Protein AF-0000000085229240 (afdb_homodimer)

Organism: Amphiprion ocellaris (NCBI:txid80972)

Secondary structure (DSSP, 8-state):
-------TT--EEEEEEEETT--HHHHHHHHHTTS-EEEEEEES-TTS---BSEEEEEEEESSTHHHHHHHTTTT-EETTEE-EEEEEPBP-/-------TT--EEEEEEEETT--HHHHHHHHHTTS-EEEEEEES-TTS---BSEEEEEEEESSTHHHHHHHTTTT-EETTEE-EEEEEPBP-

Sequence (184 aa):
MCTMSGIPGTAVVQVTNLSSAVSSEQMRTLFGFLGDIEELRLYPPDNAPLSFSSKVCYIKYREPSSVGVAQHLTNTVFIDRALIVVPCAEDDMCTMSGIPGTAVVQVTNLSSAVSSEQMRTLFGFLGDIEELRLYPPDNAPLSFSSKVCYIKYREPSSVGVAQHLTNTVFIDRALIVVPCAEDD

InterPro domains:
  IPR000504 RNA recognition motif domain [PF00076] (15-78)
  IPR012677 Nucleotide-binding alpha-beta plait domain superfamily [G3DSA:3.30.70.330] (10-86)
  IPR035979 RNA-binding domain superfamily [SSF54928] (10-88)

Solvent-accessible surface area (backbone atoms only — not comparable to full-atom values): 10118 Å² total; per-residue (Å²): 122,93,63,75,80,65,52,85,84,30,30,24,33,38,36,35,54,32,32,61,82,62,42,64,66,58,49,48,56,65,55,42,73,62,37,60,68,70,44,77,50,53,37,73,45,79,91,44,85,68,64,41,40,56,25,38,33,40,40,30,35,73,49,41,74,32,40,67,61,50,36,67,44,39,66,38,74,50,83,90,22,52,29,40,40,41,68,31,49,63,44,128,123,92,62,76,80,67,52,84,83,30,32,24,34,38,37,36,55,32,35,60,82,63,41,63,67,59,50,47,55,66,55,42,73,61,38,61,68,70,44,76,47,52,37,73,45,80,89,46,86,66,64,42,40,58,24,39,33,40,39,31,35,73,47,42,74,32,40,65,61,50,36,67,44,39,64,39,74,51,84,90,22,52,29,40,40,42,68,31,51,62,43,128

Foldseek 3Di:
DVPQPAPPPFQKKKKKFAFPPDAPVNVCVVLVVLAAWPDKDKPPHPPDDDPDGMIMMMTGGPGSVSLVVVQVQAQPADPRTGMHMGHDHDDD/DVPQPAPPPFQKKKKWFAFPPDAPVNVCVVLVVLAAWPDKDKPPHPPDDDPDGMIMMMTGGPGSVSLVVVQVQAQPADPRTGMHMGHDHDDD

pLDDT: mean 90.89, std 14.71, range [25.61, 98.81]

Structure (mmCIF, N/CA/C/O backbone):
data_AF-0000000085229240-model_v1
#
loop_
_entity.id
_entity.type
_entity.pdbx_description
1 polymer 'RRM domain-containing protein'
#
loop_
_atom_site.group_PDB
_atom_site.id
_atom_site.type_symbol
_atom_site.label_atom_id
_atom_site.label_alt_id
_atom_site.label_comp_id
_atom_site.label_asym_id
_atom_site.label_entity_id
_atom_site.label_seq_id
_atom_site.pdbx_PDB_ins_code
_atom_site.Cartn_x
_atom_site.Cartn_y
_atom_site.Cartn_z
_atom_site.occupancy
_atom_site.B_iso_or_equiv
_atom_site.auth_seq_id
_atom_site.auth_comp_id
_atom_site.auth_asym_id
_atom_site.auth_atom_id
_atom_site.pdbx_PDB_model_num
ATOM 1 N N . MET A 1 1 ? -3.352 18.922 -16.578 1 25.61 1 MET A N 1
ATOM 2 C CA . MET A 1 1 ? -2.488 18.156 -15.688 1 25.61 1 MET A CA 1
ATOM 3 C C . MET A 1 1 ? -3.311 17.203 -14.828 1 25.61 1 MET A C 1
ATOM 5 O O . MET A 1 1 ? -4.328 17.594 -14.258 1 25.61 1 MET A O 1
ATOM 9 N N . CYS A 1 2 ? -3.598 15.969 -15.25 1 32.31 2 CYS A N 1
ATOM 10 C CA . CYS A 1 2 ? -4.395 14.984 -14.523 1 32.31 2 CYS A CA 1
ATOM 11 C C . CYS A 1 2 ? -4.215 15.148 -13.016 1 32.31 2 CYS A C 1
ATOM 13 O O . CYS A 1 2 ? -3.215 14.703 -12.453 1 32.31 2 CYS A O 1
ATOM 15 N N . THR A 1 3 ? -4.281 16.25 -12.414 1 34.59 3 THR A N 1
ATOM 16 C CA . THR A 1 3 ? -3.979 16.688 -11.055 1 34.59 3 THR A CA 1
ATOM 17 C C . THR A 1 3 ? -4.598 15.727 -10.031 1 34.59 3 THR A C 1
ATOM 19 O O . THR A 1 3 ? -5.789 15.414 -10.109 1 34.59 3 THR A O 1
ATOM 22 N N . MET A 1 4 ? -3.975 14.695 -9.758 1 45.06 4 MET A N 1
ATOM 23 C CA . MET A 1 4 ? -4.391 13.789 -8.695 1 45.06 4 MET A CA 1
ATOM 24 C C . MET A 1 4 ? -5.109 14.539 -7.582 1 45.06 4 MET A C 1
ATOM 26 O O . MET A 1 4 ? -4.555 15.477 -7.004 1 45.06 4 MET A O 1
ATOM 30 N N . SER A 1 5 ? -6.328 14.828 -7.758 1 51.66 5 SER A N 1
ATOM 31 C CA . SER A 1 5 ? -7.23 15.523 -6.852 1 51.66 5 SER A CA 1
ATOM 32 C C . SER A 1 5 ? -6.906 15.211 -5.395 1 51.66 5 SER A C 1
ATOM 34 O O . SER A 1 5 ? -6.746 14.047 -5.027 1 51.66 5 SER A O 1
ATOM 36 N N . GLY A 1 6 ? -6.09 16.062 -4.727 1 61.19 6 GLY A N 1
ATOM 37 C CA . GLY A 1 6 ? -5.625 16.203 -3.357 1 61.19 6 GLY A CA 1
ATOM 38 C C . GLY A 1 6 ? -6.734 16.078 -2.332 1 61.19 6 GLY A C 1
ATOM 39 O O . GLY A 1 6 ? -7.918 16.047 -2.689 1 61.19 6 GLY A O 1
ATOM 40 N N . ILE A 1 7 ? -6.652 15.398 -1.365 1 78.56 7 ILE A N 1
ATOM 41 C CA . ILE A 1 7 ? -7.426 15.438 -0.128 1 78.56 7 ILE A CA 1
ATOM 42 C C . ILE A 1 7 ? -7.117 16.719 0.635 1 78.56 7 ILE A C 1
ATOM 44 O O . ILE A 1 7 ? -6.105 16.812 1.335 1 78.56 7 ILE A O 1
ATOM 48 N N . PRO A 1 8 ? -7.996 17.703 0.323 1 81.81 8 PRO A N 1
ATOM 49 C CA . PRO A 1 8 ? -7.637 19 0.904 1 81.81 8 PRO A CA 1
ATOM 50 C C . PRO A 1 8 ? -7.395 18.922 2.41 1 81.81 8 PRO A C 1
ATOM 52 O O . PRO A 1 8 ? -8.18 18.297 3.133 1 81.81 8 PRO A O 1
ATOM 55 N N . GLY A 1 9 ? -6.324 19.516 2.814 1 91.12 9 GLY A N 1
ATOM 56 C CA . GLY A 1 9 ? -6.066 19.75 4.227 1 91.12 9 GLY A CA 1
ATOM 57 C C . GLY A 1 9 ? -5.41 18.562 4.914 1 91.12 9 GLY A C 1
ATOM 58 O O . GLY A 1 9 ? -5.113 18.625 6.109 1 91.12 9 GLY A O 1
ATOM 59 N N . THR A 1 10 ? -5.227 17.469 4.27 1 95.5 10 THR A N 1
ATOM 60 C CA . THR A 1 10 ? -4.617 16.328 4.934 1 95.5 10 THR A CA 1
ATOM 61 C C . THR A 1 10 ? -3.139 16.578 5.215 1 95.5 10 THR A C 1
ATOM 63 O O . THR A 1 10 ? -2.479 17.297 4.465 1 95.5 10 THR A O 1
ATOM 66 N N . ALA A 1 11 ? -2.59 15.938 6.273 1 96.44 11 ALA A N 1
ATOM 67 C CA . ALA A 1 11 ? -1.162 15.992 6.582 1 96.44 11 ALA A CA 1
ATOM 68 C C . ALA A 1 11 ? -0.488 14.656 6.258 1 96.44 11 ALA A C 1
ATOM 70 O O . ALA A 1 11 ? 0.668 14.438 6.629 1 96.44 11 ALA A O 1
ATOM 71 N N . VAL A 1 12 ? -1.198 13.75 5.535 1 96.31 12 VAL A N 1
ATOM 72 C CA . VAL A 1 12 ? -0.72 12.383 5.359 1 96.31 12 VAL A CA 1
ATOM 73 C C . VAL A 1 12 ? -0.45 12.117 3.879 1 96.31 12 VAL A C 1
ATOM 75 O O . VAL A 1 12 ? -1.217 12.547 3.016 1 96.31 12 VAL A O 1
ATOM 78 N N . VAL A 1 13 ? 0.666 11.406 3.637 1 97.25 13 VAL A N 1
ATOM 79 C CA . VAL A 1 13 ? 0.879 10.844 2.307 1 97.25 13 VAL A CA 1
ATOM 80 C C . VAL A 1 13 ? 1.008 9.32 2.402 1 97.25 13 VAL A C 1
ATOM 82 O O . VAL A 1 13 ? 1.475 8.797 3.416 1 97.25 13 VAL A O 1
ATOM 85 N N . GLN A 1 14 ? 0.492 8.688 1.414 1 96.56 14 GLN A N 1
ATOM 86 C CA . GLN A 1 14 ? 0.802 7.293 1.136 1 96.56 14 GLN A CA 1
ATOM 87 C C . GLN A 1 14 ? 1.906 7.172 0.089 1 96.56 14 GLN A C 1
ATOM 89 O O . GLN A 1 14 ? 1.837 7.801 -0.968 1 96.56 14 GLN A O 1
ATOM 94 N N . VAL A 1 15 ? 2.93 6.383 0.37 1 97.88 15 VAL A N 1
ATOM 95 C CA . VAL A 1 15 ? 4.031 6.121 -0.549 1 97.88 15 VAL A CA 1
ATOM 96 C C . VAL A 1 15 ? 4.023 4.648 -0.96 1 97.88 15 VAL A C 1
ATOM 98 O O . VAL A 1 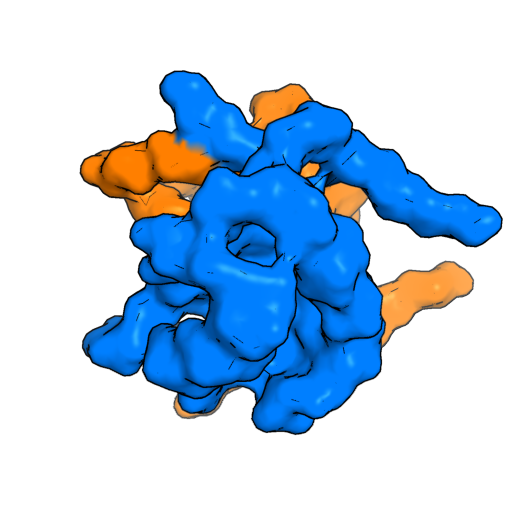15 ? 4.078 3.76 -0.108 1 97.88 15 VAL A O 1
ATOM 101 N N . THR A 1 16 ? 3.869 4.398 -2.25 1 96 16 THR A N 1
ATOM 102 C CA . THR A 1 16 ? 3.844 3.029 -2.756 1 96 16 THR A CA 1
ATOM 103 C C . THR A 1 16 ? 4.977 2.799 -3.752 1 96 16 THR A C 1
ATOM 105 O O . THR A 1 16 ? 5.754 3.711 -4.035 1 96 16 THR A O 1
ATOM 108 N N . ASN A 1 17 ? 5.117 1.5 -4.16 1 95.44 17 ASN A N 1
ATOM 109 C CA . ASN A 1 17 ? 6.184 1.07 -5.059 1 95.44 17 ASN A CA 1
ATOM 110 C C . ASN A 1 17 ? 7.555 1.203 -4.406 1 95.44 17 ASN A C 1
ATOM 112 O O . ASN A 1 17 ? 8.516 1.623 -5.051 1 95.44 17 ASN A O 1
ATOM 116 N N . LEU A 1 18 ? 7.504 0.956 -3.166 1 96.56 18 LEU A N 1
ATOM 117 C CA . LEU A 1 18 ? 8.766 0.87 -2.443 1 96.56 18 LEU A CA 1
ATOM 118 C C . LEU A 1 18 ? 9.406 -0.504 -2.625 1 96.56 18 LEU A C 1
ATOM 120 O O . LEU A 1 18 ? 8.711 -1.523 -2.582 1 96.56 18 LEU A O 1
ATOM 124 N N . SER A 1 19 ? 10.703 -0.461 -2.768 1 94.44 19 SER A N 1
ATOM 125 C CA . SER A 1 19 ? 11.445 -1.719 -2.793 1 94.44 19 SER A CA 1
ATOM 126 C C . SER A 1 19 ? 11.328 -2.459 -1.465 1 94.44 19 SER A C 1
ATOM 128 O O . SER A 1 19 ? 11.227 -1.833 -0.407 1 94.44 19 SER A O 1
ATOM 130 N N . SER A 1 20 ? 11.43 -3.773 -1.559 1 93.25 20 SER A N 1
ATOM 131 C CA . SER A 1 20 ? 11.445 -4.598 -0.354 1 93.25 20 SER A CA 1
ATOM 132 C C . SER A 1 20 ? 12.664 -4.281 0.509 1 93.25 20 SER A C 1
ATOM 134 O O . SER A 1 20 ? 12.68 -4.586 1.703 1 93.25 20 SER A O 1
ATOM 136 N N . ALA A 1 21 ? 13.617 -3.648 -0.038 1 93 21 ALA A N 1
ATOM 137 C CA . ALA A 1 21 ? 14.875 -3.377 0.657 1 93 21 ALA A CA 1
ATOM 138 C C . ALA A 1 21 ? 14.781 -2.092 1.474 1 93 21 ALA A C 1
ATOM 140 O O . ALA A 1 21 ? 15.648 -1.818 2.312 1 93 21 ALA A O 1
ATOM 141 N N . VAL A 1 22 ? 13.773 -1.296 1.281 1 96.31 22 VAL A N 1
ATOM 142 C CA . VAL A 1 22 ? 13.688 0.014 1.918 1 96.31 22 VAL A CA 1
ATOM 143 C C . VAL A 1 22 ? 13.414 -0.153 3.41 1 96.31 22 VAL A C 1
ATOM 145 O O . VAL A 1 22 ? 12.602 -0.995 3.807 1 96.31 22 VAL A O 1
ATOM 148 N N . SER A 1 23 ? 14.047 0.626 4.242 1 97.12 23 SER A N 1
ATOM 149 C CA . SER A 1 23 ? 13.82 0.611 5.684 1 97.12 23 SER A CA 1
ATOM 150 C C . SER A 1 23 ? 13.07 1.857 6.137 1 97.12 23 SER A C 1
ATOM 152 O O . SER A 1 23 ? 13.062 2.871 5.438 1 97.12 23 SER A O 1
ATOM 154 N N . SER A 1 24 ? 12.578 1.789 7.41 1 98 24 SER A N 1
ATOM 155 C CA . SER A 1 24 ? 11.938 2.943 8.023 1 98 24 SER A CA 1
ATOM 156 C C . SER A 1 24 ? 12.914 4.102 8.188 1 98 24 SER A C 1
ATOM 158 O O . SER A 1 24 ? 12.539 5.266 8.016 1 98 24 SER A O 1
ATOM 160 N N . GLU A 1 25 ? 14.125 3.736 8.492 1 98.19 25 GLU A N 1
ATOM 161 C CA . GLU A 1 25 ? 15.141 4.766 8.672 1 98.19 25 GLU A CA 1
ATOM 162 C C . GLU A 1 25 ? 15.406 5.508 7.363 1 98.19 25 GLU A C 1
ATOM 164 O O . GLU A 1 25 ? 15.531 6.734 7.352 1 98.19 25 GLU A O 1
ATOM 169 N N . GLN A 1 26 ? 15.508 4.797 6.27 1 98.19 26 GLN A N 1
ATOM 170 C CA . GLN A 1 26 ? 15.703 5.406 4.961 1 98.19 26 GLN A CA 1
ATOM 171 C C . GLN A 1 26 ? 14.523 6.297 4.586 1 98.19 26 GLN A C 1
ATOM 173 O O . GLN A 1 26 ? 14.703 7.398 4.059 1 98.19 26 GLN A O 1
ATOM 178 N N . MET A 1 27 ? 13.305 5.883 4.91 1 98.62 27 MET A N 1
ATOM 179 C CA . MET A 1 27 ? 12.109 6.672 4.656 1 98.62 27 MET A CA 1
ATOM 180 C C . MET A 1 27 ? 12.117 7.957 5.477 1 98.62 27 MET A C 1
ATOM 182 O O . MET A 1 27 ? 11.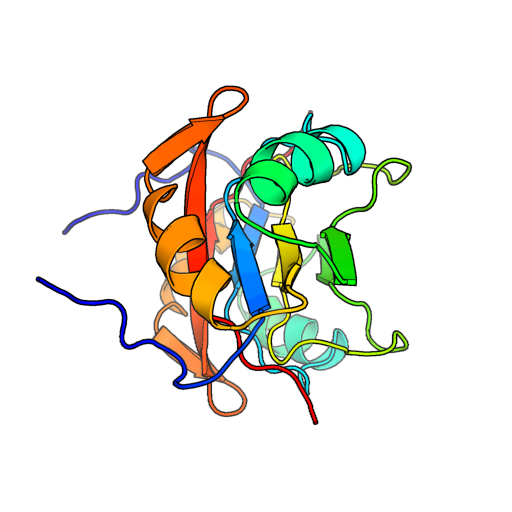828 9.039 4.957 1 98.62 27 MET A O 1
ATOM 186 N N . ARG A 1 28 ? 12.5 7.836 6.742 1 98.62 28 ARG A N 1
ATOM 187 C CA . ARG A 1 28 ? 12.555 9.008 7.613 1 98.62 28 ARG A CA 1
ATOM 188 C C . ARG A 1 28 ? 13.578 10.016 7.105 1 98.62 28 ARG A C 1
ATOM 190 O O . ARG A 1 28 ? 13.328 11.227 7.137 1 98.62 28 ARG A O 1
ATOM 197 N N . THR A 1 29 ? 14.648 9.461 6.703 1 98.44 29 THR A N 1
ATOM 198 C CA . THR A 1 29 ? 15.695 10.344 6.195 1 98.44 29 THR A CA 1
ATOM 199 C C . THR A 1 29 ? 15.219 11.07 4.938 1 98.44 29 THR A C 1
ATOM 201 O O . THR A 1 29 ? 15.281 12.297 4.867 1 98.44 29 THR A O 1
ATOM 204 N N . LEU A 1 30 ? 14.758 10.43 3.924 1 98.5 30 LEU A N 1
ATOM 205 C CA . LEU A 1 30 ? 14.359 11.008 2.646 1 98.5 30 LEU A CA 1
ATOM 206 C C . LEU A 1 30 ? 13.188 11.969 2.824 1 98.5 30 LEU A C 1
ATOM 208 O O . LEU A 1 30 ? 13.242 13.109 2.365 1 98.5 30 LEU A O 1
ATOM 212 N N . PHE A 1 31 ? 12.172 11.562 3.537 1 98.81 31 PHE A N 1
ATOM 213 C CA . PHE A 1 31 ? 10.953 12.352 3.623 1 98.81 31 PHE A CA 1
ATOM 214 C C . PHE A 1 31 ? 11.039 13.367 4.758 1 98.81 31 PHE A C 1
ATOM 216 O O . PHE A 1 31 ? 10.266 14.32 4.809 1 98.81 31 PHE A O 1
ATOM 223 N N . GLY A 1 32 ? 11.922 13.117 5.695 1 98.62 32 GLY A N 1
ATOM 2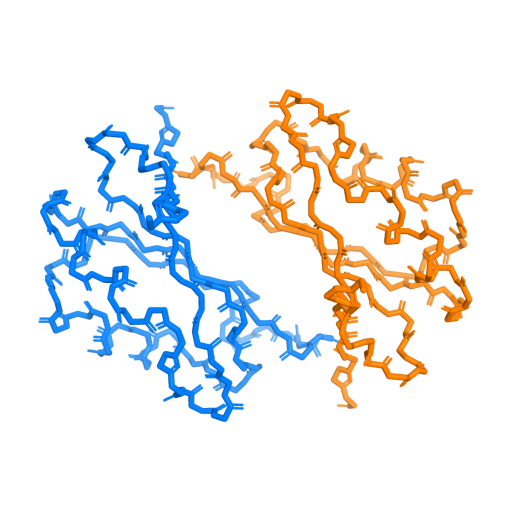24 C CA . GLY A 1 32 ? 12.148 14.07 6.77 1 98.62 32 GLY A CA 1
ATOM 225 C C . GLY A 1 32 ? 12.742 15.383 6.289 1 98.62 32 GLY A C 1
ATOM 226 O O . GLY A 1 32 ? 12.648 16.406 6.973 1 98.62 32 GLY A O 1
ATOM 227 N N . PHE A 1 33 ? 13.336 15.352 5.152 1 97.62 33 PHE A N 1
ATOM 228 C CA . PHE A 1 33 ? 13.906 16.562 4.574 1 97.62 33 PHE A CA 1
ATOM 229 C C . PHE A 1 33 ? 12.812 17.516 4.117 1 97.62 33 PHE A C 1
ATOM 231 O O . PHE A 1 33 ? 13.047 18.719 3.973 1 97.62 33 PHE A O 1
ATOM 238 N N . LEU A 1 34 ? 11.688 17.016 3.938 1 98.19 34 LEU A N 1
ATOM 239 C CA . LEU A 1 34 ? 10.602 17.797 3.342 1 98.19 34 LEU A CA 1
ATOM 240 C C . LEU A 1 34 ? 9.742 18.453 4.422 1 98.19 34 LEU A C 1
ATOM 242 O O . LEU A 1 34 ? 8.93 19.328 4.125 1 98.19 34 LEU A O 1
ATOM 246 N N . GLY A 1 35 ? 9.875 17.969 5.621 1 98.44 35 GLY A N 1
ATOM 247 C CA . GLY A 1 35 ? 9.094 18.453 6.75 1 98.44 35 GLY A CA 1
ATOM 248 C C . GLY A 1 35 ? 9.195 17.562 7.973 1 98.44 35 GLY A C 1
ATOM 249 O O . GLY A 1 35 ? 9.719 16.438 7.895 1 98.44 35 GLY A O 1
ATOM 250 N N . ASP A 1 36 ? 8.711 18.047 9.133 1 98.62 36 ASP A N 1
ATOM 251 C CA . ASP A 1 36 ? 8.695 17.297 10.383 1 98.62 36 ASP A CA 1
ATOM 252 C C . ASP A 1 36 ? 7.688 16.156 10.32 1 98.62 36 ASP A C 1
ATOM 254 O O . ASP A 1 36 ? 6.492 16.375 10.109 1 98.62 36 ASP A O 1
ATOM 258 N N . ILE A 1 37 ? 8.25 14.961 10.578 1 98.69 37 ILE A N 1
ATOM 259 C CA . ILE A 1 37 ? 7.402 13.773 10.531 1 98.69 37 ILE A CA 1
ATOM 260 C C . ILE A 1 37 ? 6.855 13.484 11.93 1 98.69 37 ILE A C 1
ATOM 262 O O . ILE A 1 37 ? 7.621 13.32 12.883 1 98.69 37 ILE A O 1
ATOM 266 N N . GLU A 1 38 ? 5.582 13.445 11.984 1 97.81 38 GLU A N 1
ATOM 267 C CA . GLU A 1 38 ? 4.918 13.094 13.234 1 97.81 38 GLU A CA 1
ATOM 268 C C . GLU A 1 38 ? 4.801 11.578 13.391 1 97.81 38 GLU A C 1
ATOM 270 O O . GLU A 1 38 ? 4.957 11.047 14.492 1 97.81 38 GLU A O 1
ATOM 275 N N . GLU A 1 39 ? 4.457 10.898 12.305 1 96.69 39 GLU A N 1
ATOM 276 C CA . GLU A 1 39 ? 4.266 9.445 12.305 1 96.69 39 GLU A CA 1
ATOM 277 C C . GLU A 1 39 ? 4.695 8.836 10.969 1 96.69 39 GLU A C 1
ATOM 279 O O . GLU A 1 39 ? 4.461 9.422 9.914 1 96.69 39 GLU A O 1
ATOM 284 N N . LEU A 1 40 ? 5.316 7.715 11.039 1 97.44 40 LEU A N 1
ATOM 285 C CA . LEU A 1 40 ? 5.715 6.941 9.867 1 97.44 40 LEU A CA 1
ATOM 286 C C . LEU A 1 40 ? 5.473 5.453 10.094 1 97.44 40 LEU A C 1
ATOM 288 O O . LEU A 1 40 ? 5.945 4.883 11.078 1 97.44 40 LEU A O 1
ATOM 292 N N . ARG A 1 41 ? 4.645 4.863 9.203 1 95.56 41 ARG A N 1
ATOM 293 C CA . ARG A 1 41 ? 4.332 3.439 9.281 1 95.56 41 ARG A CA 1
ATOM 294 C C . ARG A 1 41 ? 4.672 2.729 7.977 1 95.56 41 ARG A C 1
ATOM 296 O O . ARG A 1 41 ? 4.066 3.008 6.938 1 95.56 41 ARG A O 1
ATOM 303 N N . LEU A 1 42 ? 5.629 1.869 8.086 1 96.5 42 LEU A N 1
ATOM 304 C CA . LEU A 1 42 ? 6.086 1.071 6.949 1 96.5 42 LEU A CA 1
ATOM 305 C C . LEU A 1 42 ? 5.492 -0.333 7 1 96.5 42 LEU A C 1
ATOM 307 O O . LEU A 1 42 ? 5.469 -0.964 8.062 1 96.5 42 LEU A O 1
ATOM 311 N N . TYR A 1 43 ? 4.977 -0.747 5.758 1 94.12 43 TYR A N 1
ATOM 312 C CA . TYR A 1 43 ? 4.375 -2.072 5.688 1 94.12 43 TYR A CA 1
ATOM 313 C C . TYR A 1 43 ? 4.934 -2.865 4.512 1 94.12 43 TYR A C 1
ATOM 315 O O . TYR A 1 43 ? 4.973 -2.371 3.383 1 94.12 43 TYR A O 1
ATOM 323 N N . PRO A 1 44 ? 5.273 -4.121 4.68 1 92.69 44 PRO A N 1
ATOM 324 C CA . PRO A 1 44 ? 5.547 -4.719 5.988 1 92.69 44 PRO A CA 1
ATOM 325 C C . PRO A 1 44 ? 6.629 -3.975 6.766 1 92.69 44 PRO A C 1
ATOM 327 O O . PRO A 1 44 ? 7.406 -3.217 6.18 1 92.69 44 PRO A O 1
ATOM 330 N N . PRO A 1 45 ? 6.605 -4.184 8.086 1 92.75 45 PRO A N 1
ATOM 331 C CA . PRO A 1 45 ? 7.637 -3.5 8.875 1 92.75 45 PRO A CA 1
ATOM 332 C C . PRO A 1 45 ? 9.031 -4.086 8.656 1 92.75 45 PRO A C 1
ATOM 334 O O . PRO A 1 45 ? 9.164 -5.168 8.078 1 92.75 45 PRO A O 1
ATOM 337 N N . ASP A 1 46 ? 10.125 -3.393 9.047 1 92.69 46 ASP A N 1
ATOM 338 C CA . ASP A 1 46 ? 11.523 -3.705 8.805 1 92.69 46 ASP A CA 1
ATOM 339 C C . ASP A 1 46 ? 11.852 -5.141 9.219 1 92.69 46 ASP A C 1
ATOM 341 O O . ASP A 1 46 ? 12.594 -5.84 8.523 1 92.69 46 ASP A O 1
ATOM 345 N N . ASN A 1 47 ? 11.383 -5.672 10.203 1 85.25 47 ASN A N 1
ATOM 346 C CA . ASN A 1 47 ? 11.789 -6.977 10.711 1 85.25 47 ASN A CA 1
ATOM 347 C C . ASN A 1 47 ? 10.742 -8.047 10.406 1 85.25 47 ASN A C 1
ATOM 349 O O . ASN A 1 47 ? 10.797 -9.148 10.969 1 85.25 47 ASN A O 1
ATOM 353 N N . ALA A 1 48 ? 9.977 -7.699 9.438 1 85 48 ALA A N 1
ATOM 354 C CA . ALA A 1 48 ? 8.969 -8.695 9.078 1 85 48 ALA A CA 1
ATOM 355 C C . ALA A 1 48 ? 9.352 -9.422 7.793 1 85 48 ALA A C 1
ATOM 357 O O . ALA A 1 48 ? 10.055 -8.867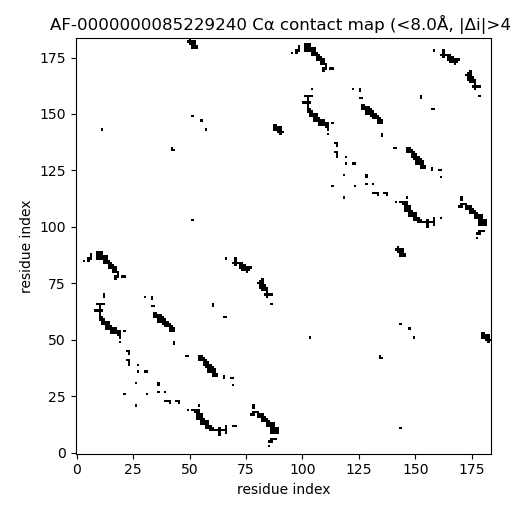 6.941 1 85 48 ALA A O 1
ATOM 358 N N . PRO A 1 49 ? 9.016 -10.703 7.777 1 79.81 49 PRO A N 1
ATOM 359 C CA . PRO A 1 49 ? 9.25 -11.414 6.52 1 79.81 49 PRO A CA 1
ATOM 360 C C . PRO A 1 49 ? 8.539 -10.773 5.332 1 79.81 49 PRO A C 1
ATOM 362 O O . PRO A 1 49 ? 7.418 -10.273 5.48 1 79.81 49 PRO A O 1
ATOM 365 N N . LEU A 1 50 ? 9.359 -10.766 4.234 1 76 50 LEU A N 1
ATOM 366 C CA . LEU A 1 50 ? 8.789 -10.172 3.029 1 76 50 LEU A CA 1
ATOM 367 C C . LEU A 1 50 ? 8.414 -11.258 2.02 1 76 50 LEU A C 1
ATOM 369 O O . LEU A 1 50 ? 9.258 -12.078 1.653 1 76 50 LEU A O 1
ATOM 373 N N . SER A 1 51 ? 7.234 -11.336 1.843 1 78.62 51 SER A N 1
ATOM 374 C CA . SER A 1 51 ? 6.82 -12.281 0.814 1 78.62 51 SER A CA 1
ATOM 375 C C . SER A 1 51 ? 6.617 -11.594 -0.528 1 78.62 51 SER A C 1
ATOM 377 O O . SER A 1 51 ? 6.578 -12.242 -1.572 1 78.62 51 SER A O 1
ATOM 379 N N . PHE A 1 52 ? 6.668 -10.312 -0.442 1 85.81 52 PHE A N 1
ATOM 380 C CA . PHE A 1 52 ? 6.375 -9.555 -1.656 1 85.81 52 PHE A CA 1
ATOM 381 C C . PHE A 1 52 ? 7.465 -8.531 -1.932 1 85.81 52 PHE A C 1
ATOM 383 O O . PHE A 1 52 ? 8.156 -8.086 -1.01 1 85.81 52 PHE A O 1
ATOM 390 N N . SER A 1 53 ? 7.516 -8.109 -3.176 1 86.69 53 SER A N 1
ATOM 391 C CA . SER A 1 53 ? 8.648 -7.297 -3.611 1 86.69 53 SER A CA 1
ATOM 392 C C . SER A 1 53 ? 8.367 -5.812 -3.412 1 86.69 53 SER A C 1
ATOM 394 O O . SER A 1 53 ? 9.234 -4.973 -3.682 1 86.69 53 SER A O 1
ATOM 396 N N . SER A 1 54 ? 7.199 -5.477 -2.867 1 92.5 54 SE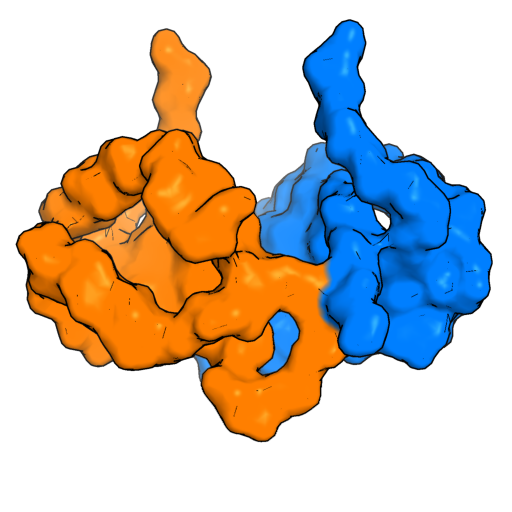R A N 1
ATOM 397 C CA . SER A 1 54 ? 6.848 -4.066 -2.748 1 92.5 54 SER A CA 1
ATOM 398 C C . SER A 1 54 ? 6.32 -3.742 -1.355 1 92.5 54 SER A C 1
ATOM 400 O O . SER A 1 54 ? 5.551 -4.52 -0.781 1 92.5 54 SER A O 1
ATOM 402 N N 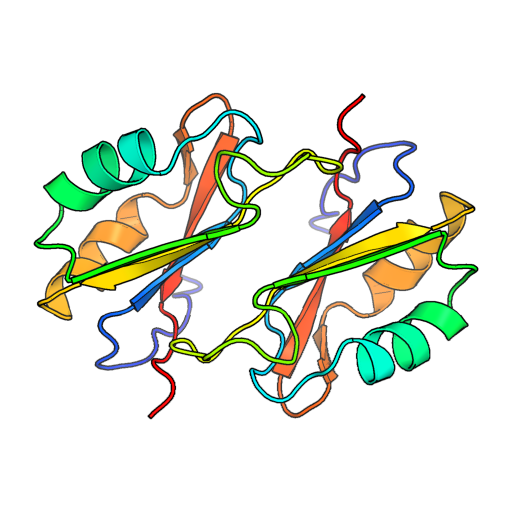. LYS A 1 55 ? 6.793 -2.561 -0.842 1 95.25 55 LYS A N 1
ATOM 403 C CA . LYS A 1 55 ? 6.297 -2.049 0.433 1 95.25 55 LYS A CA 1
ATOM 404 C C . LYS A 1 55 ? 5.43 -0.812 0.229 1 95.25 55 LYS A C 1
ATOM 406 O O . LYS A 1 55 ? 5.363 -0.27 -0.876 1 95.25 55 LYS A O 1
ATOM 411 N N . VAL A 1 56 ? 4.746 -0.453 1.303 1 96 56 VAL A N 1
ATOM 412 C CA . VAL A 1 56 ? 3.969 0.779 1.381 1 96 56 VAL A CA 1
ATOM 413 C C . VAL A 1 56 ? 4.281 1.505 2.688 1 96 56 VAL A C 1
ATOM 415 O O . VAL A 1 56 ? 4.527 0.869 3.715 1 96 56 VAL A O 1
ATOM 418 N N . CYS A 1 57 ? 4.262 2.785 2.619 1 97.62 57 CYS A N 1
ATOM 419 C CA . CYS A 1 57 ? 4.555 3.596 3.797 1 97.62 57 CYS A CA 1
ATOM 420 C C . CYS A 1 57 ? 3.553 4.73 3.943 1 97.62 57 CYS A C 1
ATOM 422 O O . CYS A 1 57 ? 3.201 5.387 2.959 1 97.62 57 CYS A O 1
ATOM 424 N N . TYR A 1 58 ? 3.053 4.93 5.117 1 97.12 58 TYR A N 1
ATOM 425 C CA . TYR A 1 58 ? 2.262 6.105 5.461 1 97.12 58 TYR A CA 1
ATOM 426 C C . TYR A 1 58 ? 3.084 7.094 6.281 1 97.12 58 TYR A C 1
ATOM 428 O O . TYR A 1 58 ? 3.721 6.715 7.266 1 97.12 58 TYR A O 1
ATOM 436 N N . ILE A 1 59 ? 3.029 8.32 5.852 1 97.81 59 ILE A N 1
ATOM 437 C CA . ILE A 1 59 ? 3.777 9.375 6.531 1 97.81 59 ILE A CA 1
ATOM 438 C C . ILE A 1 59 ? 2.834 10.508 6.926 1 97.81 59 ILE A C 1
ATOM 440 O O . ILE A 1 59 ? 2.145 11.078 6.074 1 97.81 59 ILE A O 1
ATOM 444 N N . LYS A 1 60 ? 2.77 10.812 8.172 1 97.06 60 LYS A N 1
ATOM 445 C CA . LYS A 1 60 ? 2.062 11.984 8.688 1 97.06 60 LYS A CA 1
ATOM 446 C C . LYS A 1 60 ? 3.035 13.109 9.031 1 97.06 60 LYS A C 1
ATOM 448 O O . LYS A 1 60 ? 3.9 12.938 9.891 1 97.06 60 LYS A O 1
ATOM 453 N N . TYR A 1 61 ? 2.791 14.18 8.414 1 98.19 61 TYR A N 1
ATOM 454 C CA . TYR A 1 61 ? 3.578 15.367 8.719 1 98.19 61 TYR A CA 1
ATOM 455 C C . TYR A 1 61 ? 2.916 16.188 9.812 1 98.19 61 TYR A C 1
ATOM 457 O O . TYR A 1 61 ? 1.701 16.109 10.016 1 98.19 61 TYR A O 1
ATOM 465 N N . ARG A 1 62 ? 3.82 16.922 10.523 1 98.25 62 ARG A N 1
ATOM 466 C CA . ARG A 1 62 ? 3.301 17.891 11.484 1 98.25 62 ARG A CA 1
ATOM 467 C C . ARG A 1 62 ? 2.518 19 10.773 1 98.25 62 ARG A C 1
ATOM 469 O O . ARG A 1 62 ? 1.483 19.453 11.273 1 98.25 62 ARG A O 1
ATOM 476 N N . GLU A 1 63 ? 2.926 19.391 9.531 1 97.62 63 GLU A N 1
ATOM 477 C CA . GLU A 1 63 ? 2.305 20.453 8.758 1 97.62 63 GLU A CA 1
ATOM 478 C C . GLU A 1 63 ? 1.772 19.938 7.426 1 97.62 63 GLU A C 1
ATOM 480 O O . GLU A 1 63 ? 2.512 19.312 6.656 1 97.62 63 GLU A O 1
ATOM 485 N N . PRO A 1 64 ? 0.495 20.297 7.078 1 96.75 64 PRO A N 1
ATOM 486 C CA . PRO A 1 64 ? -0.095 19.844 5.812 1 96.75 64 PRO A CA 1
ATOM 487 C C . PRO A 1 64 ? 0.652 20.375 4.594 1 96.75 64 PRO A C 1
ATOM 489 O O . PRO A 1 64 ? 0.569 19.797 3.51 1 96.75 64 PRO A O 1
ATOM 492 N N . SER A 1 65 ? 1.364 21.438 4.773 1 96.94 65 SER A N 1
ATOM 493 C CA . SER A 1 65 ? 2.047 22.047 3.639 1 96.94 65 SER A CA 1
ATOM 494 C C . SER A 1 65 ? 3.143 21.141 3.096 1 96.94 65 SER A C 1
ATOM 496 O O . SER A 1 65 ? 3.59 21.312 1.959 1 96.94 65 SER A O 1
ATOM 498 N N . SER A 1 66 ? 3.621 20.156 3.824 1 98.12 66 SER A N 1
ATOM 499 C CA . SER A 1 66 ? 4.672 19.25 3.398 1 98.12 66 SER A CA 1
ATOM 500 C C . SER A 1 66 ? 4.145 18.219 2.396 1 98.12 66 SER A C 1
ATOM 502 O O . SER A 1 66 ? 4.918 17.625 1.64 1 98.12 66 SER A O 1
ATOM 504 N N . VAL A 1 67 ? 2.832 18.031 2.371 1 97.56 67 VAL A N 1
ATOM 505 C CA . VAL A 1 67 ? 2.219 17.016 1.533 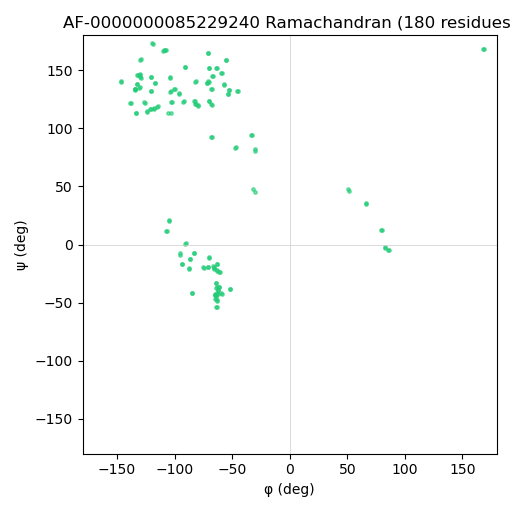1 97.56 67 VAL A CA 1
ATOM 506 C C . VAL A 1 67 ? 2.443 17.344 0.06 1 97.56 67 VAL A C 1
ATOM 508 O O . VAL A 1 67 ? 2.854 16.484 -0.722 1 97.56 67 VAL A O 1
ATOM 511 N N . GLY A 1 68 ? 2.191 18.609 -0.251 1 96.5 68 GLY A N 1
ATOM 512 C CA . GLY A 1 68 ? 2.412 19.016 -1.63 1 96.5 68 GLY A CA 1
ATOM 513 C C . GLY A 1 68 ? 3.844 18.812 -2.09 1 96.5 68 GLY A C 1
ATOM 514 O O . GLY A 1 68 ? 4.082 18.359 -3.211 1 96.5 68 GLY A O 1
ATOM 515 N N . VAL A 1 69 ? 4.809 19.141 -1.26 1 97.31 69 VAL A N 1
ATOM 516 C CA . VAL A 1 69 ? 6.227 19 -1.575 1 97.31 69 VAL A CA 1
ATOM 517 C C . VAL A 1 69 ? 6.559 17.516 -1.747 1 97.31 69 VAL A C 1
ATOM 519 O O . VAL A 1 69 ? 7.25 17.125 -2.695 1 97.31 69 VAL A O 1
ATOM 522 N N . ALA A 1 70 ? 6.035 16.734 -0.884 1 98.38 70 ALA A N 1
ATOM 523 C CA . ALA A 1 70 ? 6.289 15.289 -0.934 1 98.38 70 ALA A CA 1
ATOM 524 C C . ALA A 1 70 ? 5.773 14.688 -2.238 1 98.38 70 ALA A C 1
ATOM 526 O O . ALA A 1 70 ? 6.391 13.781 -2.795 1 98.38 70 ALA A O 1
ATOM 527 N N . GLN A 1 71 ? 4.648 15.18 -2.725 1 97.31 71 GLN A N 1
ATOM 528 C CA . GLN A 1 71 ? 4.047 14.672 -3.951 1 97.31 71 GLN A CA 1
ATOM 529 C C . GLN A 1 71 ? 4.98 14.852 -5.141 1 97.31 71 GLN A C 1
ATOM 531 O O . GLN A 1 71 ? 4.91 14.102 -6.117 1 97.31 71 GLN A O 1
ATOM 536 N N . HIS A 1 72 ? 5.844 15.781 -5.016 1 97.38 72 HIS A N 1
ATOM 537 C CA . HIS A 1 72 ? 6.781 16.031 -6.102 1 97.38 72 HIS A CA 1
ATOM 538 C C . HIS A 1 72 ? 7.797 14.906 -6.23 1 97.38 72 HIS A C 1
ATOM 540 O O . HIS A 1 72 ? 8.508 14.812 -7.234 1 97.38 72 HIS A O 1
ATOM 546 N N . LEU A 1 73 ? 7.852 14.023 -5.273 1 97.88 73 LEU A N 1
ATOM 547 C CA . LEU A 1 73 ? 8.773 12.898 -5.352 1 97.88 73 LEU A CA 1
ATOM 548 C C . LEU A 1 73 ? 8.18 11.758 -6.176 1 97.88 73 LEU A C 1
ATOM 550 O O . LEU A 1 73 ? 8.852 10.766 -6.457 1 97.88 73 LEU A O 1
ATOM 554 N N . THR A 1 74 ? 6.918 11.883 -6.555 1 97.62 74 THR A N 1
ATOM 555 C CA . THR A 1 74 ? 6.371 10.883 -7.465 1 97.62 74 THR A CA 1
ATOM 556 C C . THR A 1 74 ? 7.25 10.742 -8.703 1 97.62 74 THR A C 1
ATOM 558 O O . THR A 1 74 ? 7.695 11.742 -9.273 1 97.62 74 THR A O 1
ATOM 561 N N . ASN A 1 75 ? 7.633 9.547 -9.078 1 97.38 75 ASN A N 1
ATOM 562 C CA . ASN A 1 75 ? 8.438 9.164 -10.227 1 97.38 75 ASN A CA 1
ATOM 563 C C . ASN A 1 75 ? 9.93 9.328 -9.953 1 97.38 75 ASN A C 1
ATOM 565 O O . ASN A 1 75 ? 10.766 9.055 -10.82 1 97.38 75 ASN A O 1
ATOM 569 N N . THR A 1 76 ? 10.266 9.82 -8.789 1 97.62 76 THR A N 1
ATOM 570 C CA . THR A 1 76 ? 11.664 9.797 -8.359 1 97.62 76 THR A CA 1
ATOM 571 C C . THR A 1 76 ? 12.125 8.367 -8.102 1 97.62 76 THR A C 1
ATOM 573 O O . THR A 1 76 ? 11.414 7.59 -7.449 1 97.62 76 THR A O 1
ATOM 576 N N . VAL A 1 77 ? 13.312 8.039 -8.633 1 98.12 77 VAL A N 1
ATOM 577 C CA . VAL A 1 77 ? 13.859 6.703 -8.438 1 98.12 77 VAL A CA 1
ATOM 578 C C . VAL A 1 77 ? 14.539 6.613 -7.074 1 98.12 77 VAL A C 1
ATOM 580 O O . VAL A 1 77 ? 15.398 7.441 -6.746 1 98.12 77 VAL A O 1
ATOM 583 N N . PHE A 1 78 ? 14.078 5.711 -6.262 1 97.38 78 PHE A N 1
ATOM 584 C CA . PHE A 1 78 ? 14.594 5.441 -4.926 1 97.38 78 PHE A CA 1
ATOM 585 C C . PHE A 1 78 ? 14.773 3.943 -4.707 1 97.38 78 PHE A C 1
ATOM 587 O O . PHE A 1 78 ? 13.797 3.188 -4.723 1 97.38 78 PHE A O 1
ATOM 594 N N . ILE A 1 79 ? 16 3.432 -4.555 1 95.69 79 ILE A N 1
ATOM 595 C CA . ILE A 1 79 ? 16.359 2.025 -4.426 1 95.69 79 ILE A CA 1
ATOM 596 C C . ILE A 1 79 ? 15.727 1.217 -5.551 1 95.69 79 ILE A C 1
ATOM 598 O O . ILE A 1 79 ? 15.016 0.242 -5.297 1 95.69 79 ILE A O 1
ATOM 602 N N . ASP A 1 80 ? 15.859 1.758 -6.75 1 94.31 80 ASP A N 1
ATOM 603 C CA . ASP A 1 80 ? 15.609 1.102 -8.031 1 94.31 80 ASP A CA 1
ATOM 604 C C . ASP A 1 80 ? 14.109 1.07 -8.344 1 94.31 80 ASP A C 1
ATOM 606 O O . ASP A 1 80 ? 13.656 0.255 -9.148 1 94.31 80 ASP A O 1
ATOM 610 N N . ARG A 1 81 ? 13.344 1.8 -7.629 1 95.31 81 ARG A N 1
ATOM 611 C CA . ARG A 1 81 ? 11.914 1.894 -7.91 1 95.31 81 ARG A CA 1
ATOM 612 C C . ARG A 1 81 ? 11.469 3.35 -8 1 95.31 81 ARG A C 1
ATOM 614 O O . ARG A 1 81 ? 11.938 4.199 -7.242 1 95.31 81 ARG A O 1
ATOM 621 N N . ALA A 1 82 ? 10.516 3.674 -8.922 1 96.88 82 ALA A N 1
ATOM 622 C CA . ALA A 1 82 ? 9.914 5 -9.008 1 96.88 82 ALA A CA 1
ATOM 623 C C . ALA A 1 82 ? 8.836 5.188 -7.949 1 96.88 82 ALA A C 1
ATOM 625 O O . ALA A 1 82 ? 7.812 4.496 -7.969 1 96.88 82 ALA A O 1
ATOM 626 N N . LEU A 1 83 ? 9.039 6.164 -7.082 1 98.12 83 LEU A N 1
ATOM 627 C CA . LEU A 1 83 ? 8.102 6.391 -5.984 1 98.12 83 LEU A CA 1
ATOM 628 C C . LEU A 1 83 ? 6.754 6.859 -6.508 1 98.12 83 LEU A C 1
ATOM 630 O O . LEU A 1 83 ? 6.684 7.566 -7.516 1 98.12 83 LEU A O 1
ATOM 634 N N . ILE A 1 84 ? 5.738 6.445 -5.859 1 96.38 84 ILE A N 1
ATOM 635 C CA . ILE A 1 84 ? 4.398 7.008 -6.02 1 96.38 84 ILE A CA 1
ATOM 636 C C . ILE A 1 84 ? 3.938 7.617 -4.699 1 96.38 84 ILE A C 1
ATOM 638 O O . ILE A 1 84 ? 3.83 6.922 -3.688 1 96.38 84 ILE A O 1
ATOM 642 N N . VAL A 1 85 ? 3.717 8.93 -4.711 1 97.81 85 VAL A N 1
ATOM 643 C CA . VAL A 1 85 ? 3.352 9.656 -3.5 1 97.81 85 VAL A CA 1
ATOM 644 C C . VAL A 1 85 ? 2.002 10.344 -3.693 1 97.81 85 VAL A C 1
ATOM 646 O O . VAL A 1 85 ? 1.866 11.227 -4.543 1 97.81 85 VAL A O 1
ATOM 649 N N . VAL A 1 86 ? 1.026 9.938 -2.908 1 95.31 86 VAL A N 1
ATOM 650 C CA . VAL A 1 86 ? -0.303 10.516 -3.055 1 95.31 86 VAL A CA 1
ATOM 651 C C . VAL A 1 86 ? -0.824 10.969 -1.691 1 95.31 86 VAL A C 1
ATOM 653 O O . VAL A 1 86 ? -0.499 10.367 -0.666 1 95.31 86 VAL A O 1
ATOM 656 N N . PRO A 1 87 ? -1.618 12.094 -1.668 1 95.88 87 PRO A N 1
ATOM 657 C CA . PRO A 1 87 ? -2.271 12.438 -0.404 1 95.88 87 PRO A CA 1
ATOM 658 C C . PRO A 1 87 ? -3.193 11.336 0.106 1 95.88 87 PRO A C 1
ATOM 660 O O . PRO A 1 87 ? -3.797 10.609 -0.691 1 95.88 87 PRO A O 1
ATOM 663 N N . CYS A 1 88 ? -3.27 11.234 1.433 1 94.06 88 CYS A N 1
ATOM 664 C CA . CYS A 1 88 ? -4.109 10.258 2.117 1 94.06 88 CYS A CA 1
ATOM 665 C C . CYS A 1 88 ? -4.887 10.906 3.254 1 94.06 88 CYS A C 1
ATOM 667 O O . CYS A 1 88 ? -4.328 11.695 4.023 1 94.06 88 CYS A O 1
ATOM 669 N N . ALA A 1 89 ? -6.168 10.602 3.293 1 91.88 89 ALA A N 1
ATOM 670 C CA . ALA A 1 89 ? -6.961 11.172 4.379 1 91.88 89 ALA A CA 1
ATOM 671 C C . ALA A 1 89 ? -6.59 10.531 5.719 1 91.88 89 ALA A C 1
ATOM 673 O O . ALA A 1 89 ? -6.246 9.352 5.777 1 91.88 89 ALA A O 1
ATOM 674 N N . GLU A 1 90 ? -6.539 11.391 6.699 1 87.56 90 GLU A N 1
ATOM 675 C CA . GLU A 1 90 ? -6.352 10.914 8.062 1 87.56 90 GLU A CA 1
ATOM 676 C C . GLU A 1 90 ? -7.676 10.461 8.68 1 87.56 90 GLU A C 1
ATOM 678 O O . GLU A 1 90 ? -8.711 11.094 8.469 1 87.56 90 GLU A O 1
ATOM 683 N N . ASP A 1 91 ? -7.621 9.188 9.102 1 77.12 91 ASP A N 1
ATOM 684 C CA . ASP A 1 91 ? -8.859 8.742 9.734 1 77.12 91 ASP A CA 1
ATOM 685 C C . ASP A 1 91 ? -9.078 9.453 11.07 1 77.12 91 ASP A C 1
ATOM 687 O O . ASP A 1 91 ? -8.117 9.766 11.781 1 77.12 91 ASP A O 1
ATOM 691 N N . ASP A 1 92 ? -10.148 10.164 11.234 1 62.5 92 ASP A N 1
ATOM 692 C CA . ASP A 1 92 ? -10.523 10.867 12.453 1 62.5 92 ASP A CA 1
ATOM 693 C C . ASP A 1 92 ? -10.617 9.906 13.633 1 62.5 92 ASP A C 1
ATOM 695 O O . ASP A 1 92 ? -10.961 8.734 13.461 1 62.5 92 ASP A O 1
ATOM 699 N N . MET B 1 1 ? -3.641 1.052 -25.203 1 25.75 1 MET B N 1
ATOM 700 C CA . MET B 1 1 ? -4.121 0.755 -23.859 1 25.75 1 MET B CA 1
ATOM 701 C C . MET B 1 1 ? -2.975 0.802 -22.859 1 25.75 1 MET B C 1
ATOM 703 O O . MET B 1 1 ? -1.896 0.266 -23.109 1 25.75 1 MET B O 1
ATOM 707 N N . CYS B 1 2 ? -2.629 1.954 -22.25 1 32 2 CYS B N 1
ATOM 708 C CA . CYS B 1 2 ? -1.56 2.119 -21.281 1 32 2 CYS B CA 1
ATOM 709 C C . CYS B 1 2 ? -1.355 0.842 -20.469 1 32 2 CYS B C 1
ATOM 711 O O . CYS B 1 2 ? -2.098 0.575 -19.531 1 32 2 CYS B O 1
ATOM 713 N N . THR B 1 3 ? -1.318 -0.306 -20.984 1 34.84 3 THR B N 1
ATOM 714 C CA . THR B 1 3 ? -1.302 -1.653 -20.438 1 34.84 3 THR B CA 1
ATOM 715 C C . THR B 1 3 ? -0.282 -1.756 -19.297 1 34.84 3 THR B C 1
ATOM 717 O O . THR B 1 3 ? 0.874 -1.36 -19.453 1 34.84 3 THR B O 1
ATOM 720 N N . MET B 1 4 ? -0.626 -1.404 -18.156 1 44.94 4 MET B N 1
ATOM 721 C CA . MET B 1 4 ? 0.205 -1.575 -16.969 1 44.94 4 MET B CA 1
ATOM 722 C C . MET B 1 4 ? 1.095 -2.807 -17.109 1 44.94 4 MET B C 1
ATOM 724 O O . MET B 1 4 ? 0.6 -3.916 -17.312 1 44.94 4 MET B O 1
ATOM 728 N N . SER B 1 5 ? 2.172 -2.703 -17.766 1 51.69 5 SER B N 1
ATOM 729 C CA . SER B 1 5 ? 3.189 -3.717 -18.016 1 51.69 5 SER B CA 1
ATOM 730 C C . SER B 1 5 ? 3.324 -4.68 -16.844 1 51.69 5 SER B C 1
ATOM 732 O O . SER B 1 5 ? 3.443 -4.246 -15.695 1 51.69 5 SER B O 1
ATOM 734 N N . GLY B 1 6 ? 2.623 -5.844 -16.875 1 61.16 6 GLY B N 1
ATOM 735 C CA . GLY B 1 6 ? 2.531 -7.051 -16.078 1 61.16 6 GLY B CA 1
ATOM 736 C C . GLY B 1 6 ? 3.885 -7.605 -15.672 1 61.16 6 GLY B C 1
ATOM 737 O O . GLY B 1 6 ? 4.918 -7.148 -16.172 1 61.16 6 GLY B O 1
ATOM 738 N N . ILE B 1 7 ? 4.141 -7.93 -14.562 1 78.94 7 ILE B N 1
ATOM 739 C CA . ILE B 1 7 ? 5.211 -8.797 -14.07 1 78.94 7 ILE B CA 1
ATOM 740 C C . ILE B 1 7 ? 4.961 -10.234 -14.516 1 78.94 7 ILE B C 1
ATOM 742 O O . ILE B 1 7 ? 4.191 -10.961 -13.883 1 78.94 7 ILE B O 1
ATOM 746 N N . PRO B 1 8 ? 5.582 -10.5 -15.703 1 82.06 8 PRO B N 1
ATOM 747 C CA . PRO B 1 8 ? 5.23 -11.812 -16.25 1 82.06 8 PRO B CA 1
ATOM 748 C C . PRO B 1 8 ? 5.441 -12.945 -15.242 1 82.06 8 PRO B C 1
ATOM 750 O O . PRO B 1 8 ? 6.473 -12.992 -14.57 1 82.06 8 PRO B O 1
ATOM 753 N N . GLY B 1 9 ? 4.457 -13.773 -15.141 1 91.12 9 GLY B N 1
ATOM 754 C CA . GLY B 1 9 ? 4.578 -15.031 -14.414 1 91.12 9 GLY B CA 1
ATOM 755 C C . GLY B 1 9 ? 4.305 -14.891 -12.93 1 91.12 9 GLY B C 1
ATOM 756 O O . GLY B 1 9 ? 4.348 -15.875 -12.188 1 91.12 9 GLY B O 1
ATOM 757 N N . THR B 1 10 ? 4.094 -13.719 -12.43 1 95.5 10 THR B N 1
ATOM 758 C CA . THR B 1 10 ? 3.85 -13.57 -11 1 95.5 10 THR B CA 1
ATOM 759 C C . THR B 1 10 ? 2.488 -14.148 -10.625 1 95.5 10 THR B C 1
ATOM 761 O O . THR B 1 10 ? 1.558 -14.141 -11.43 1 95.5 10 THR B O 1
ATOM 764 N N . ALA B 1 11 ? 2.348 -14.633 -9.352 1 96.44 11 ALA B N 1
ATOM 765 C CA . ALA B 1 11 ? 1.07 -15.094 -8.812 1 96.44 11 ALA B CA 1
ATOM 766 C C . ALA B 1 11 ? 0.512 -14.094 -7.805 1 96.44 11 ALA B C 1
ATOM 768 O O . ALA B 1 11 ? -0.456 -14.383 -7.102 1 96.44 11 ALA B O 1
ATOM 769 N N . VAL B 1 12 ? 1.101 -12.867 -7.73 1 96.31 12 VAL B N 1
ATOM 770 C CA . VAL B 1 12 ? 0.777 -11.93 -6.66 1 96.31 12 VAL B CA 1
ATOM 771 C C . VAL B 1 12 ? 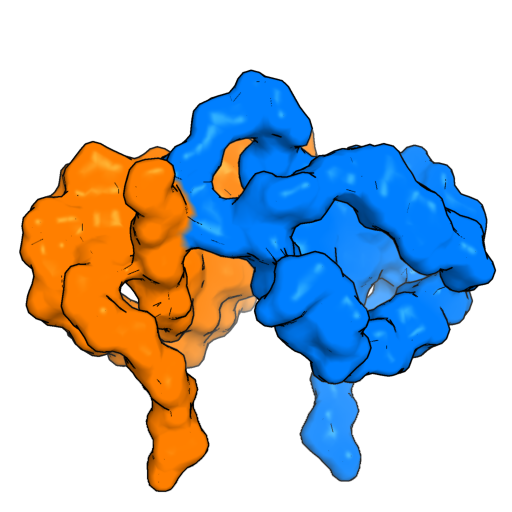0.14 -10.672 -7.246 1 96.31 12 VAL B C 1
ATOM 773 O O . VAL B 1 12 ? 0.566 -10.188 -8.297 1 96.31 12 VAL B O 1
ATOM 776 N N . VAL B 1 13 ? -0.896 -10.188 -6.535 1 97.25 13 VAL B N 1
ATOM 777 C CA . VAL B 1 13 ? -1.401 -8.852 -6.828 1 97.25 13 VAL B CA 1
ATOM 778 C C . VAL B 1 13 ? -1.295 -7.973 -5.586 1 97.25 13 VAL B C 1
ATOM 780 O O . VAL B 1 13 ? -1.375 -8.469 -4.457 1 97.25 13 VAL B O 1
ATOM 783 N N . GLN B 1 14 ? -1.012 -6.754 -5.832 1 96.56 14 GLN B N 1
ATOM 784 C CA . GLN B 1 14 ? -1.199 -5.691 -4.848 1 96.56 14 GLN B CA 1
ATOM 785 C C . GLN B 1 14 ? -2.529 -4.973 -5.062 1 96.56 14 GLN B C 1
ATOM 787 O O . GLN B 1 14 ? -2.848 -4.566 -6.184 1 96.56 14 GLN B O 1
ATOM 792 N N . VAL B 1 15 ? -3.314 -4.809 -4.008 1 97.88 15 VAL B N 1
ATOM 793 C CA . VAL B 1 15 ? -4.586 -4.094 -4.039 1 97.88 15 VAL B CA 1
ATOM 794 C C . VAL B 1 15 ? -4.5 -2.842 -3.168 1 97.88 15 VAL B C 1
ATOM 796 O O . VAL B 1 15 ? -4.199 -2.928 -1.975 1 97.88 15 VAL B O 1
ATOM 799 N N . THR B 1 16 ? -4.676 -1.687 -3.783 1 96 16 THR B N 1
ATOM 800 C CA . THR B 1 16 ? -4.609 -0.427 -3.053 1 96 16 THR B CA 1
ATOM 801 C C . THR B 1 16 ? -5.934 0.323 -3.143 1 96 16 THR B C 1
ATOM 803 O O . THR B 1 16 ? -6.879 -0.149 -3.781 1 96 16 THR B O 1
ATOM 806 N N . ASN B 1 17 ? -6.012 1.445 -2.352 1 95.38 17 ASN B N 1
ATOM 807 C CA . ASN B 1 17 ? -7.219 2.26 -2.254 1 95.38 17 ASN B CA 1
ATOM 808 C C . ASN B 1 17 ? -8.359 1.494 -1.584 1 95.38 17 ASN B C 1
ATOM 810 O O . ASN B 1 17 ? -9.508 1.587 -2.012 1 95.38 17 ASN B O 1
ATOM 814 N N . LEU B 1 18 ? -7.922 0.723 -0.669 1 96.5 18 LEU B N 1
ATOM 815 C CA . LEU B 1 18 ? -8.906 0.055 0.174 1 96.5 18 LEU B CA 1
ATOM 816 C C . LEU B 1 18 ? -9.375 0.977 1.295 1 96.5 18 LEU B C 1
ATOM 818 O O . LEU B 1 18 ? -8.57 1.683 1.903 1 96.5 18 LEU B O 1
ATOM 822 N N . SER B 1 19 ? -10.648 0.895 1.537 1 94.44 19 SER B N 1
ATOM 823 C CA . SER B 1 19 ? -11.195 1.61 2.686 1 94.44 19 SER B CA 1
ATOM 824 C C . SER B 1 19 ? -10.609 1.084 3.992 1 94.44 19 SER B C 1
ATOM 826 O O . SER B 1 19 ? -10.297 -0.105 4.105 1 94.44 19 SER B O 1
ATOM 828 N N . SER B 1 20 ? -10.562 1.979 4.969 1 93.19 20 SER B N 1
ATOM 829 C CA . SER B 1 20 ? -10.133 1.578 6.305 1 93.19 20 SER B CA 1
ATOM 830 C C . SER B 1 20 ? -11.094 0.559 6.91 1 93.19 20 SER B C 1
ATOM 832 O O . SER B 1 20 ? -10.734 -0.155 7.848 1 93.19 20 SER B O 1
ATOM 834 N N . ALA B 1 21 ? -12.242 0.45 6.371 1 93.06 21 ALA B N 1
ATOM 835 C CA . ALA B 1 21 ? -13.273 -0.422 6.926 1 93.06 21 ALA B CA 1
ATOM 836 C C . ALA B 1 21 ? -13.125 -1.849 6.402 1 93.06 21 ALA B C 1
ATOM 838 O O . ALA B 1 21 ? -13.742 -2.777 6.93 1 93.06 21 ALA B O 1
ATOM 839 N N . VAL B 1 22 ? -12.328 -2.072 5.406 1 96.25 22 VAL B N 1
ATOM 840 C CA . VAL B 1 22 ? -12.242 -3.379 4.762 1 96.25 22 VAL B CA 1
ATOM 841 C C . VAL B 1 22 ? -11.531 -4.363 5.688 1 96.25 22 VAL B C 1
ATOM 843 O O . VAL B 1 22 ? -10.539 -4.016 6.328 1 96.25 22 VAL B O 1
ATOM 846 N N . SER B 1 23 ? -12.008 -5.574 5.766 1 97 23 SER B N 1
ATOM 847 C CA . SER B 1 23 ? -11.383 -6.629 6.559 1 97 23 SER B CA 1
ATOM 848 C C . SER B 1 23 ? -10.703 -7.668 5.668 1 97 23 SER B C 1
ATOM 850 O O . SER B 1 23 ? -11.031 -7.781 4.484 1 97 23 SER B O 1
ATOM 852 N N . SER B 1 24 ? -9.875 -8.523 6.32 1 98 24 SER B N 1
ATOM 853 C CA . SER B 1 24 ? -9.242 -9.633 5.625 1 98 24 SER B CA 1
ATOM 854 C C . SER B 1 24 ? -10.281 -10.633 5.121 1 98 24 SER B C 1
ATOM 856 O O . SER B 1 24 ? -10.133 -11.195 4.031 1 98 24 SER B O 1
ATOM 858 N N . GLU B 1 25 ? -11.281 -10.805 5.93 1 98.12 25 GLU B N 1
ATOM 859 C CA . GLU B 1 25 ? -12.336 -11.734 5.539 1 98.12 25 GLU B CA 1
ATOM 860 C C . GLU B 1 25 ? -13.062 -11.25 4.281 1 98.12 25 GLU B C 1
ATOM 862 O O . GLU B 1 25 ? -13.344 -12.047 3.383 1 98.12 25 GLU B O 1
ATOM 867 N N . GLN B 1 26 ? -13.375 -9.984 4.207 1 98.19 26 GLN B N 1
ATOM 868 C CA . GLN B 1 26 ? -14.016 -9.406 3.031 1 98.19 26 GLN B CA 1
ATOM 869 C C . GLN B 1 26 ? -13.117 -9.531 1.802 1 98.19 26 GLN B C 1
ATOM 871 O O . GLN B 1 26 ? -13.594 -9.859 0.712 1 98.19 26 GLN B O 1
ATOM 876 N N . MET B 1 27 ? -11.82 -9.336 1.959 1 98.62 27 MET B N 1
ATOM 877 C CA . MET B 1 27 ? -10.859 -9.492 0.87 1 98.62 27 MET B CA 1
ATOM 878 C C . MET B 1 27 ? -10.812 -10.93 0.382 1 98.62 27 MET B C 1
ATOM 880 O O . MET B 1 27 ? -10.828 -11.188 -0.824 1 98.62 27 MET B O 1
ATOM 884 N N . ARG B 1 28 ? -10.797 -11.859 1.319 1 98.62 28 ARG B N 1
ATOM 885 C CA . ARG B 1 28 ? -10.758 -13.273 0.96 1 98.62 28 ARG B CA 1
ATOM 886 C C . ARG B 1 28 ? -12.008 -13.672 0.181 1 98.62 28 ARG B C 1
ATOM 888 O O . ARG B 1 28 ? -11.922 -14.438 -0.784 1 98.62 28 ARG B O 1
ATOM 895 N N . THR B 1 29 ? -13.055 -13.164 0.682 1 98.38 29 THR B N 1
ATOM 896 C CA . THR B 1 29 ? -14.312 -13.484 0.006 1 98.38 29 THR B CA 1
ATOM 897 C C . THR B 1 29 ? -14.312 -12.93 -1.417 1 98.38 29 THR B C 1
ATOM 899 O O . THR B 1 29 ? -14.555 -13.664 -2.375 1 98.38 29 THR B O 1
ATOM 902 N N . LEU B 1 30 ? -14.07 -11.703 -1.655 1 98.44 30 LEU B N 1
ATOM 903 C CA . LEU B 1 30 ? -14.125 -11.047 -2.957 1 98.44 30 LEU B CA 1
ATOM 904 C C . LEU B 1 30 ? -13.094 -11.633 -3.908 1 98.44 30 LEU B C 1
ATOM 906 O O . LEU B 1 30 ? -13.43 -12.023 -5.031 1 98.44 30 LEU B O 1
ATOM 910 N N . PHE B 1 31 ? -11.875 -11.773 -3.484 1 98.81 31 PHE B N 1
ATOM 911 C CA . PHE B 1 31 ? -10.789 -12.18 -4.375 1 98.81 31 PHE B CA 1
ATOM 912 C C . PHE B 1 31 ? -10.695 -13.703 -4.453 1 98.81 31 PHE B C 1
ATOM 914 O O . PHE B 1 31 ? -10.062 -14.242 -5.363 1 98.81 31 PHE B O 1
ATOM 921 N N . GLY B 1 32 ? -11.242 -14.367 -3.459 1 98.62 32 GLY B N 1
ATOM 922 C CA . GLY B 1 32 ? -11.281 -15.82 -3.488 1 98.62 32 GLY B CA 1
ATOM 923 C C . GLY B 1 32 ? -12.156 -16.375 -4.598 1 98.62 32 GLY B C 1
ATOM 924 O O . GLY B 1 32 ? -12 -17.531 -5 1 98.62 32 GLY B O 1
ATOM 925 N N . PHE B 1 33 ? -13.023 -15.562 -5.066 1 97.56 33 PHE B N 1
ATOM 926 C CA . PHE B 1 33 ? -13.891 -15.969 -6.164 1 97.56 33 PHE B CA 1
ATOM 927 C C . PHE B 1 33 ? -13.102 -16.078 -7.465 1 97.56 33 PHE B C 1
ATOM 929 O O . PHE B 1 33 ? -13.531 -16.781 -8.391 1 97.56 33 PHE B O 1
ATOM 936 N N . LEU B 1 34 ? -12.031 -15.484 -7.516 1 98.19 34 LEU B N 1
ATOM 937 C CA . LEU B 1 34 ? -11.281 -15.383 -8.758 1 98.19 34 LEU B CA 1
ATOM 938 C C . LEU B 1 34 ? -10.25 -16.5 -8.867 1 98.19 34 LEU B C 1
ATOM 940 O O . LEU B 1 34 ? -9.68 -16.719 -9.938 1 98.19 34 LEU B O 1
ATOM 944 N N . GLY B 1 35 ? -9.953 -17.125 -7.758 1 98.44 35 GLY B N 1
ATOM 945 C CA . GLY B 1 35 ? -8.961 -18.188 -7.684 1 98.44 35 GLY B CA 1
ATOM 946 C C . GLY B 1 35 ? -8.594 -18.562 -6.262 1 98.44 35 GLY B C 1
ATOM 947 O O . GLY B 1 35 ? -8.961 -17.859 -5.312 1 98.44 35 GLY B O 1
ATOM 948 N N . ASP B 1 36 ? -7.867 -19.688 -6.086 1 98.62 36 ASP B N 1
ATOM 949 C CA . ASP B 1 36 ? -7.406 -20.141 -4.781 1 98.62 36 ASP B CA 1
ATOM 950 C C . ASP B 1 36 ? -6.309 -19.234 -4.234 1 98.62 36 ASP B C 1
ATOM 952 O O . ASP B 1 36 ? -5.262 -19.062 -4.863 1 98.62 36 ASP B O 1
ATOM 956 N N . ILE B 1 37 ? -6.617 -18.734 -3.025 1 98.69 37 ILE B N 1
ATOM 957 C CA . ILE B 1 37 ? -5.664 -17.844 -2.389 1 98.69 37 ILE B CA 1
ATOM 958 C C . ILE B 1 37 ? -4.711 -18.641 -1.502 1 98.69 37 ILE B C 1
ATOM 960 O O . ILE B 1 37 ? -5.148 -19.359 -0.604 1 98.69 37 ILE B O 1
ATOM 964 N N . GLU B 1 38 ? -3.475 -18.484 -1.798 1 97.81 38 GLU B N 1
ATOM 965 C CA . GLU B 1 38 ? -2.443 -19.125 -0.981 1 97.81 38 GLU B CA 1
ATOM 966 C C . GLU B 1 38 ? -2.088 -18.266 0.225 1 97.81 38 GLU B C 1
ATOM 968 O O . GLU B 1 38 ? -1.854 -18.781 1.319 1 97.81 38 GLU B O 1
ATOM 973 N N . GLU B 1 39 ? -1.977 -16.953 0.007 1 96.69 39 GLU B N 1
ATOM 974 C CA . GLU B 1 39 ? -1.601 -16 1.051 1 96.69 39 GLU B CA 1
ATOM 975 C C . GLU B 1 39 ? -2.299 -14.656 0.855 1 96.69 39 GLU B C 1
ATOM 977 O O . GLU B 1 39 ? -2.449 -14.195 -0.275 1 96.69 39 GLU B O 1
ATOM 982 N N . LEU B 1 40 ? -2.732 -14.078 1.921 1 97.38 40 LEU B N 1
ATOM 983 C CA . LEU B 1 40 ? -3.338 -12.75 1.934 1 97.38 40 LEU B CA 1
ATOM 984 C C . LEU B 1 40 ? -2.844 -11.938 3.127 1 97.38 40 LEU B C 1
ATOM 986 O O . LEU B 1 40 ? -2.938 -12.391 4.27 1 97.38 40 LEU B O 1
ATOM 990 N N . ARG B 1 41 ? -2.232 -10.773 2.822 1 95.56 41 ARG B N 1
ATOM 991 C CA . ARG B 1 41 ? -1.723 -9.883 3.861 1 95.56 41 ARG B CA 1
ATOM 992 C C . ARG B 1 41 ? -2.32 -8.484 3.723 1 95.56 41 ARG B C 1
ATOM 994 O O . ARG B 1 41 ? -2.086 -7.801 2.727 1 95.56 41 ARG B O 1
ATOM 1001 N N . LEU B 1 42 ? -3.082 -8.141 4.715 1 96.44 42 LEU B N 1
ATOM 1002 C CA . LEU B 1 42 ? -3.729 -6.832 4.785 1 96.44 42 LEU B CA 1
ATOM 1003 C C . LEU B 1 42 ? -2.959 -5.891 5.707 1 96.44 42 LEU B C 1
ATOM 1005 O O . LEU B 1 42 ? -2.553 -6.285 6.801 1 96.44 42 LEU B O 1
ATOM 1009 N N . TYR B 1 43 ? -2.768 -4.605 5.137 1 94.06 43 TYR B N 1
ATOM 1010 C CA . TYR B 1 43 ? -2.031 -3.623 5.926 1 94.06 43 TYR B CA 1
ATOM 1011 C C . TYR B 1 43 ? -2.783 -2.297 5.988 1 94.06 43 TYR B C 1
ATOM 1013 O O . TYR B 1 43 ? -3.188 -1.759 4.957 1 94.06 43 TYR B O 1
ATOM 1021 N N . PRO B 1 44 ? -2.902 -1.675 7.141 1 92.69 44 PRO B N 1
ATOM 1022 C CA . PRO B 1 44 ? -2.719 -2.318 8.445 1 92.69 44 PRO B CA 1
ATOM 1023 C C . PRO B 1 44 ? -3.625 -3.531 8.633 1 92.69 44 PRO B C 1
ATOM 1025 O O . PRO B 1 44 ? -4.629 -3.674 7.938 1 92.69 44 PRO B O 1
ATOM 1028 N N . PRO B 1 45 ? -3.205 -4.398 9.562 1 92.69 45 PRO B N 1
ATOM 1029 C CA . PRO B 1 45 ? -4.047 -5.578 9.797 1 92.69 45 PRO B CA 1
ATOM 1030 C C . PRO B 1 45 ? -5.352 -5.242 10.508 1 92.69 45 PRO B C 1
ATOM 1032 O O . PRO B 1 45 ? -5.504 -4.137 11.031 1 92.69 45 PRO B O 1
ATOM 1035 N N . ASP B 1 46 ? -6.355 -6.152 10.523 1 92.69 46 ASP B N 1
ATOM 1036 C CA . ASP B 1 46 ? -7.715 -5.969 11.031 1 92.69 46 ASP B CA 1
ATOM 1037 C C . ASP B 1 46 ? -7.703 -5.426 12.461 1 92.69 46 ASP B C 1
ATOM 1039 O O . ASP B 1 46 ? -8.508 -4.562 12.805 1 92.69 46 ASP B O 1
ATOM 1043 N N . ASN B 1 47 ? -6.902 -5.777 13.305 1 85.12 47 ASN B N 1
ATOM 1044 C CA . ASN B 1 47 ? -6.957 -5.406 14.711 1 85.12 47 ASN B CA 1
ATOM 1045 C C . ASN B 1 47 ? -5.918 -4.344 15.055 1 85.12 47 ASN B C 1
ATOM 1047 O O . ASN B 1 47 ? -5.641 -4.098 16.234 1 85.12 47 ASN B O 1
ATOM 1051 N N . ALA B 1 48 ? -5.52 -3.711 14.016 1 84.5 48 ALA B N 1
ATOM 1052 C CA . ALA B 1 48 ? -4.547 -2.652 14.281 1 84.5 48 ALA B CA 1
ATOM 1053 C C . ALA B 1 48 ? -5.203 -1.275 14.211 1 84.5 48 ALA B C 1
ATOM 1055 O O . ALA B 1 48 ? -6.184 -1.084 13.484 1 84.5 48 ALA B O 1
ATOM 1056 N N . PRO B 1 49 ? -4.746 -0.417 15.086 1 79.25 49 PRO B N 1
ATOM 1057 C CA . PRO B 1 49 ? -5.246 0.954 14.961 1 79.25 49 PRO B CA 1
ATOM 1058 C C . PRO B 1 49 ? -4.984 1.559 13.586 1 79.25 49 PRO B C 1
ATOM 1060 O O . PRO B 1 49 ? -3.936 1.306 12.984 1 79.25 49 PRO B O 1
ATOM 1063 N N . LEU B 1 50 ? -6.098 2.238 13.148 1 75.25 50 LEU B N 1
ATOM 1064 C CA . LEU B 1 50 ? -5.961 2.857 11.828 1 75.25 50 LEU B CA 1
ATOM 1065 C C . LEU B 1 50 ? -5.75 4.363 11.961 1 75.25 50 LEU B C 1
ATOM 1067 O O . LEU B 1 50 ? -6.535 5.051 12.617 1 75.25 50 LEU B O 1
ATOM 1071 N N . SER B 1 51 ? -4.66 4.719 11.609 1 78.44 51 SER B N 1
ATOM 1072 C CA . SER B 1 51 ? -4.434 6.16 11.617 1 78.44 51 SER B CA 1
ATOM 1073 C C . SER B 1 51 ? -4.688 6.762 10.234 1 78.44 51 SER B C 1
ATOM 1075 O O . SER B 1 51 ? -4.832 7.98 10.102 1 78.44 51 SER B O 1
ATOM 1077 N N . PHE B 1 52 ? -4.898 5.875 9.328 1 85.56 52 PHE B N 1
ATOM 1078 C CA . PHE B 1 52 ? -5.039 6.355 7.957 1 85.56 52 PHE B CA 1
ATOM 1079 C C . PHE B 1 52 ? -6.285 5.773 7.305 1 85.56 52 PHE B C 1
ATOM 1081 O O . PHE B 1 52 ? -6.746 4.691 7.688 1 85.56 52 PHE B O 1
ATOM 1088 N N . SER B 1 53 ? -6.727 6.453 6.273 1 86.62 53 SER B N 1
ATOM 1089 C CA . SER B 1 53 ? -8.031 6.129 5.711 1 86.62 53 SER B CA 1
ATOM 1090 C C . SER B 1 53 ? -7.91 5.082 4.605 1 86.62 53 SER B C 1
ATOM 1092 O O . SER B 1 53 ? -8.914 4.645 4.043 1 86.62 53 SER B O 1
ATOM 1094 N N . SER B 1 54 ? -6.688 4.617 4.332 1 92.5 54 SER B N 1
ATOM 1095 C CA . SER B 1 54 ? -6.508 3.689 3.219 1 92.5 54 SER B CA 1
ATOM 1096 C C . SER B 1 54 ? -5.656 2.492 3.631 1 92.5 54 SER B C 1
ATOM 1098 O O . SER B 1 54 ? -4.664 2.645 4.348 1 92.5 54 SER B O 1
ATOM 1100 N N . LYS B 1 55 ? -6.121 1.294 3.152 1 95.25 55 LYS B N 1
ATOM 1101 C CA . LYS B 1 55 ? -5.359 0.067 3.369 1 95.25 55 LYS B CA 1
ATOM 1102 C C . LYS B 1 55 ? -4.766 -0.451 2.062 1 95.25 55 LYS B C 1
ATOM 1104 O O . LYS B 1 55 ? -5.098 0.045 0.984 1 95.25 55 LYS B O 1
ATOM 1109 N N . VAL B 1 56 ? -3.85 -1.389 2.225 1 95.94 56 VAL B N 1
ATOM 1110 C CA . VAL B 1 56 ? -3.256 -2.131 1.117 1 95.94 56 VAL B CA 1
ATOM 1111 C C . VAL B 1 56 ? -3.279 -3.627 1.425 1 95.94 56 VAL B C 1
ATOM 1113 O O . VAL B 1 56 ? -3.131 -4.031 2.58 1 95.94 56 VAL B O 1
ATOM 1116 N N . CYS B 1 57 ? -3.455 -4.395 0.399 1 97.56 57 CYS B N 1
ATOM 1117 C CA . CYS B 1 57 ? -3.508 -5.844 0.563 1 97.56 57 CYS B CA 1
ATOM 1118 C C . CYS B 1 57 ? -2.662 -6.543 -0.494 1 97.56 57 CYS B C 1
ATOM 1120 O O . CYS B 1 57 ? -2.693 -6.172 -1.668 1 97.56 57 CYS B O 1
ATOM 1122 N N . TYR B 1 58 ? -1.891 -7.484 -0.094 1 97.12 58 TYR B N 1
ATOM 1123 C CA . TYR B 1 58 ? -1.202 -8.398 -1.003 1 97.12 58 TYR B CA 1
ATOM 1124 C C . TYR B 1 58 ? -1.888 -9.758 -1.037 1 97.12 58 TYR B C 1
ATOM 1126 O O . TYR B 1 58 ? -2.176 -10.336 0.011 1 97.12 58 TYR B O 1
ATOM 1134 N N . ILE B 1 59 ? -2.102 -10.211 -2.24 1 97.81 59 ILE B N 1
ATOM 1135 C CA . ILE B 1 59 ? -2.762 -11.5 -2.428 1 97.81 59 ILE B CA 1
ATOM 1136 C C . ILE B 1 59 ? -1.904 -12.391 -3.32 1 97.81 59 ILE B C 1
ATOM 1138 O O . ILE B 1 59 ? -1.562 -12.016 -4.441 1 97.81 59 ILE B O 1
ATOM 1142 N N . LYS B 1 60 ? -1.541 -13.547 -2.834 1 97.06 60 LYS B N 1
ATOM 1143 C CA . LYS B 1 60 ? -0.881 -14.578 -3.621 1 97.06 60 LYS B CA 1
ATOM 1144 C C . LYS B 1 60 ? -1.858 -15.688 -3.996 1 97.06 60 LYS B C 1
ATOM 1146 O O . LYS B 1 60 ? -2.414 -16.359 -3.121 1 97.06 60 LYS B O 1
ATOM 1151 N N . TYR B 1 61 ? -1.94 -15.867 -5.234 1 98.19 61 TYR B N 1
ATOM 1152 C CA . TYR B 1 61 ? -2.762 -16.969 -5.742 1 98.19 61 TYR B CA 1
ATOM 1153 C C . TYR B 1 61 ? -1.934 -18.234 -5.914 1 98.19 61 TYR B C 1
ATOM 1155 O O . TYR B 1 61 ? -0.713 -18.172 -6.078 1 98.19 61 TYR B O 1
ATOM 1163 N N . ARG B 1 62 ? -2.682 -19.359 -5.801 1 98.25 62 ARG B N 1
ATOM 1164 C CA . ARG B 1 62 ? -2.049 -20.625 -6.125 1 98.25 62 ARG B CA 1
ATOM 1165 C C . ARG B 1 62 ? -1.652 -20.688 -7.598 1 98.25 62 ARG B C 1
ATOM 1167 O O . ARG B 1 62 ? -0.595 -21.219 -7.941 1 98.25 62 ARG B O 1
ATOM 1174 N N . GLU B 1 63 ? -2.436 -20.047 -8.508 1 97.69 63 GLU B N 1
ATOM 1175 C CA . GLU B 1 63 ? -2.211 -20.047 -9.945 1 97.69 63 GLU B CA 1
ATOM 1176 C C . GLU B 1 63 ? -2.012 -18.641 -10.484 1 97.69 63 GLU B C 1
ATOM 1178 O O . GLU B 1 63 ? -2.852 -17.766 -10.258 1 97.69 63 GLU B O 1
ATOM 1183 N N . PRO B 1 64 ? -0.952 -18.438 -11.312 1 96.75 64 PRO B N 1
ATOM 1184 C CA . PRO B 1 64 ? -0.688 -17.109 -11.883 1 96.75 64 PRO B CA 1
ATOM 1185 C C . PRO B 1 64 ? -1.813 -16.625 -12.797 1 96.75 64 PRO B C 1
ATOM 1187 O O . PRO B 1 64 ? -1.963 -15.422 -13.008 1 96.75 64 PRO B O 1
ATOM 1190 N N . SER B 1 65 ? -2.572 -17.531 -13.305 1 96.94 65 SER B N 1
ATOM 1191 C CA . SER B 1 65 ? -3.623 -17.156 -14.242 1 96.94 65 SER B CA 1
ATOM 1192 C C . SER B 1 65 ? -4.695 -16.312 -13.562 1 96.94 65 SER B C 1
ATOM 1194 O O . SER B 1 65 ? -5.465 -15.617 -14.227 1 96.94 65 SER B O 1
ATOM 1196 N N . SER B 1 66 ? -4.816 -16.312 -12.258 1 98.12 66 SER B N 1
ATOM 1197 C CA . SER B 1 66 ? -5.812 -15.555 -11.516 1 98.12 66 SER B CA 1
ATOM 1198 C C . SER B 1 66 ? -5.457 -14.07 -11.477 1 98.12 66 SER B C 1
ATOM 1200 O O . SER B 1 66 ? -6.324 -13.227 -11.25 1 98.12 66 SER B O 1
ATOM 1202 N N . VAL B 1 67 ? -4.199 -13.742 -11.703 1 97.62 67 VAL B N 1
ATOM 1203 C CA . VAL B 1 67 ? -3.721 -12.367 -11.594 1 97.62 67 VAL B CA 1
ATOM 1204 C C . VAL B 1 67 ? -4.395 -11.5 -12.648 1 97.62 67 VAL B C 1
ATOM 1206 O O . VAL B 1 67 ? -4.891 -10.414 -12.344 1 97.62 67 VAL B O 1
ATOM 1209 N N . GLY B 1 68 ? -4.414 -12.039 -13.859 1 96.62 68 GLY B N 1
ATOM 1210 C CA . GLY B 1 68 ? -5.066 -11.281 -14.914 1 96.62 68 GLY B CA 1
ATOM 1211 C C . GLY B 1 68 ? -6.531 -11 -14.633 1 96.62 68 GLY B C 1
ATOM 1212 O O . GLY B 1 68 ? -7.012 -9.891 -14.875 1 96.62 68 GLY B O 1
ATOM 1213 N N . VAL B 1 69 ? -7.254 -11.969 -14.125 1 97.38 69 VAL B N 1
ATOM 1214 C CA . VAL B 1 69 ? -8.664 -11.828 -13.797 1 97.38 69 VAL B CA 1
ATOM 1215 C C . VAL B 1 69 ? -8.836 -10.797 -12.688 1 97.38 69 VAL B C 1
ATOM 1217 O O . VAL B 1 69 ? -9.711 -9.93 -12.758 1 97.38 69 VAL B O 1
ATOM 1220 N N . ALA B 1 70 ? -7.988 -10.883 -11.727 1 98.38 70 ALA B N 1
ATOM 1221 C CA . ALA B 1 70 ? -8.055 -9.961 -10.594 1 98.38 70 ALA B CA 1
ATOM 1222 C C . ALA B 1 70 ? -7.852 -8.523 -11.047 1 98.38 70 ALA B C 1
ATOM 1224 O O . ALA B 1 70 ? -8.477 -7.602 -10.508 1 98.38 70 ALA B O 1
ATOM 1225 N N . GLN B 1 71 ? -6.992 -8.305 -12.023 1 97.31 71 GLN B N 1
ATOM 1226 C CA . GLN B 1 71 ? -6.699 -6.969 -12.523 1 97.31 71 GLN B CA 1
ATOM 1227 C C . GLN B 1 71 ? -7.949 -6.309 -13.102 1 97.31 71 GLN B C 1
ATOM 1229 O O . GLN B 1 71 ? -8.047 -5.078 -13.125 1 97.31 71 GLN B O 1
ATOM 1234 N N . HIS B 1 72 ? -8.844 -7.109 -13.492 1 97.38 72 HIS B N 1
ATOM 1235 C CA . HIS B 1 72 ? -10.078 -6.574 -14.055 1 97.38 72 HIS B CA 1
ATOM 1236 C C . HIS B 1 72 ? -10.93 -5.895 -12.992 1 97.38 72 HIS B C 1
ATOM 1238 O O . HIS B 1 72 ? -11.875 -5.172 -13.312 1 97.38 72 HIS B O 1
ATOM 1244 N N . LEU B 1 73 ? -10.602 -6.074 -11.75 1 97.88 73 LEU B N 1
ATOM 1245 C CA . LEU B 1 73 ? -11.344 -5.422 -10.68 1 97.88 73 LEU B CA 1
ATOM 1246 C C . LEU B 1 73 ? -10.859 -3.992 -10.469 1 97.88 73 LEU B C 1
ATOM 1248 O O . LEU B 1 73 ? -11.453 -3.238 -9.695 1 97.88 73 LEU B O 1
ATOM 1252 N N . THR B 1 74 ? -9.789 -3.607 -11.133 1 97.69 74 THR B N 1
ATOM 1253 C CA . THR B 1 74 ? -9.398 -2.205 -11.062 1 97.69 74 THR B CA 1
ATOM 1254 C C . THR B 1 74 ? -10.562 -1.296 -11.438 1 97.69 74 THR B C 1
ATOM 1256 O O . THR B 1 74 ? -11.281 -1.565 -12.406 1 97.69 74 THR B O 1
ATOM 1259 N N . ASN B 1 75 ? -10.867 -0.31 -10.641 1 97.44 75 ASN B N 1
ATOM 1260 C CA . ASN B 1 75 ? -11.906 0.701 -10.797 1 97.44 75 ASN B CA 1
ATOM 1261 C C . ASN B 1 75 ? -13.266 0.182 -10.336 1 97.44 75 ASN B C 1
ATOM 1263 O O . ASN B 1 75 ? -14.266 0.904 -10.391 1 97.44 75 ASN B O 1
ATOM 1267 N N . THR B 1 76 ? -13.336 -1.059 -9.93 1 97.62 76 THR B N 1
ATOM 1268 C CA . THR B 1 76 ? -14.531 -1.555 -9.258 1 97.62 76 THR B CA 1
ATOM 1269 C C . THR B 1 76 ? -14.695 -0.903 -7.891 1 97.62 76 THR B C 1
ATOM 1271 O O . THR B 1 76 ? -13.742 -0.808 -7.121 1 97.62 76 THR B O 1
ATOM 1274 N N . VAL B 1 77 ? -15.93 -0.465 -7.625 1 98.12 77 VAL B N 1
ATOM 1275 C CA . VAL B 1 77 ? -16.219 0.166 -6.34 1 98.12 77 VAL B CA 1
ATOM 1276 C C . VAL B 1 77 ? -16.469 -0.906 -5.281 1 98.12 77 VAL B C 1
ATOM 1278 O O . VAL B 1 77 ? -17.297 -1.802 -5.477 1 98.12 77 VAL B O 1
ATOM 1281 N N . PHE B 1 78 ? -15.672 -0.876 -4.246 1 97.38 78 PHE B N 1
ATOM 1282 C CA . PHE B 1 78 ? -15.75 -1.785 -3.107 1 97.38 78 PHE B CA 1
ATOM 1283 C C . PHE B 1 78 ? -15.664 -1.018 -1.793 1 97.38 78 PHE B C 1
ATOM 1285 O O . PHE B 1 78 ? -14.641 -0.393 -1.504 1 97.38 78 PHE B O 1
ATOM 1292 N N . ILE B 1 79 ? -16.719 -0.976 -0.972 1 95.69 79 ILE B N 1
ATOM 1293 C CA . ILE B 1 79 ? -16.844 -0.227 0.274 1 95.69 79 ILE B CA 1
ATOM 1294 C C . ILE B 1 79 ? -16.438 1.229 0.041 1 95.69 79 ILE B C 1
ATOM 1296 O O . ILE B 1 79 ? -15.578 1.764 0.737 1 95.69 79 ILE B O 1
ATOM 1300 N N . ASP B 1 80 ? -16.984 1.783 -1.031 1 94.38 80 ASP B N 1
ATOM 1301 C CA . ASP B 1 80 ? -17.016 3.207 -1.354 1 94.38 80 ASP B CA 1
ATOM 1302 C C . ASP B 1 80 ? -15.695 3.67 -1.942 1 94.38 80 ASP B C 1
ATOM 1304 O O . ASP B 1 80 ? -15.383 4.863 -1.93 1 94.38 80 ASP B O 1
ATOM 1308 N N . ARG B 1 81 ? -14.859 2.768 -2.301 1 95.38 81 ARG B N 1
ATOM 1309 C CA . ARG B 1 81 ? -13.602 3.123 -2.943 1 95.38 81 ARG B CA 1
ATOM 1310 C C . ARG B 1 81 ? -13.391 2.318 -4.223 1 95.38 81 ARG B C 1
ATOM 1312 O O . ARG B 1 81 ? -13.719 1.132 -4.273 1 95.38 81 ARG B O 1
ATOM 1319 N N . ALA B 1 82 ? -12.789 2.941 -5.273 1 96.94 82 ALA B N 1
ATOM 1320 C CA . ALA B 1 82 ? -12.422 2.236 -6.5 1 96.94 82 ALA B CA 1
ATOM 1321 C C . ALA B 1 82 ? -11.117 1.465 -6.316 1 96.94 82 ALA B C 1
ATOM 1323 O O . ALA B 1 82 ? -10.062 2.061 -6.086 1 96.94 82 ALA B O 1
ATOM 1324 N N . LEU B 1 83 ? -11.188 0.152 -6.496 1 98.12 83 LEU B N 1
ATOM 1325 C CA . LEU B 1 83 ? -10.016 -0.694 -6.285 1 98.12 83 LEU B CA 1
ATOM 1326 C C . LEU B 1 83 ? -8.945 -0.412 -7.332 1 98.12 83 LEU B C 1
ATOM 1328 O O . LEU B 1 83 ? -9.258 -0.091 -8.484 1 98.12 83 LEU B O 1
ATOM 1332 N N . ILE B 1 84 ? -7.742 -0.502 -6.934 1 96.5 84 ILE B N 1
ATOM 1333 C CA . ILE B 1 84 ? -6.594 -0.558 -7.828 1 96.5 84 ILE B CA 1
ATOM 1334 C C . ILE B 1 84 ? -5.863 -1.887 -7.648 1 96.5 84 ILE B C 1
ATOM 1336 O O . ILE B 1 84 ? -5.379 -2.191 -6.555 1 96.5 84 ILE B O 1
ATOM 1340 N N . VAL B 1 85 ? -5.836 -2.693 -8.711 1 97.88 85 VAL B N 1
ATOM 1341 C CA . VAL B 1 85 ? -5.242 -4.023 -8.648 1 97.88 85 VAL B CA 1
ATOM 1342 C C . VAL B 1 85 ? -4.105 -4.133 -9.664 1 97.88 85 VAL B C 1
ATOM 1344 O O . VAL B 1 85 ? -4.336 -4.031 -10.875 1 97.88 85 VAL B O 1
ATOM 1347 N N . VAL B 1 86 ? -2.9 -4.328 -9.172 1 95.31 86 VAL B N 1
ATOM 1348 C CA . VAL B 1 86 ? -1.758 -4.406 -10.078 1 95.31 86 VAL B CA 1
ATOM 1349 C C . VAL B 1 86 ? -0.937 -5.656 -9.758 1 95.31 86 VAL B C 1
ATOM 1351 O O . VAL B 1 86 ? -0.879 -6.094 -8.609 1 95.31 86 VAL B O 1
ATOM 1354 N N . PRO B 1 87 ? -0.316 -6.289 -10.82 1 95.81 87 PRO B N 1
ATOM 1355 C CA . PRO B 1 87 ? 0.617 -7.375 -10.523 1 95.81 87 PRO B CA 1
ATOM 1356 C C . PRO B 1 87 ? 1.776 -6.93 -9.633 1 95.81 87 PRO B C 1
ATOM 1358 O O . PRO B 1 87 ? 2.215 -5.781 -9.711 1 95.81 87 PRO B O 1
ATOM 1361 N N . CYS B 1 88 ? 2.236 -7.867 -8.805 1 94 88 CYS B N 1
ATOM 1362 C CA . CYS B 1 88 ? 3.354 -7.645 -7.891 1 94 88 CYS B CA 1
ATOM 1363 C C . CYS B 1 88 ? 4.328 -8.82 -7.93 1 94 88 CYS B C 1
ATOM 1365 O O . CYS B 1 88 ? 3.912 -9.977 -7.93 1 94 88 CYS B O 1
ATOM 1367 N N . ALA B 1 89 ? 5.605 -8.477 -8.008 1 91.88 89 ALA B N 1
ATOM 1368 C CA . ALA B 1 89 ? 6.594 -9.555 -8.023 1 91.88 89 ALA B CA 1
ATOM 1369 C C . ALA B 1 89 ? 6.691 -10.227 -6.656 1 91.88 89 ALA B C 1
ATOM 1371 O O . ALA B 1 89 ? 6.512 -9.578 -5.621 1 91.88 89 ALA B O 1
ATOM 1372 N N . GLU B 1 90 ? 6.824 -11.516 -6.723 1 87.62 90 GLU B N 1
ATOM 1373 C CA . GLU B 1 90 ? 7.09 -12.281 -5.508 1 87.62 90 GLU B CA 1
ATOM 1374 C C . GLU B 1 90 ? 8.578 -12.273 -5.164 1 87.62 90 GLU B C 1
ATOM 1376 O O . GLU B 1 90 ? 9.422 -12.359 -6.055 1 87.62 90 GLU B O 1
ATOM 1381 N N . ASP B 1 91 ? 8.812 -11.805 -3.934 1 76.88 91 ASP B N 1
ATOM 1382 C CA . ASP B 1 91 ? 10.227 -11.828 -3.562 1 76.88 91 ASP B CA 1
ATOM 1383 C C . ASP B 1 91 ? 10.727 -13.258 -3.412 1 76.88 91 ASP B C 1
ATOM 1385 O O . ASP B 1 91 ? 9.977 -14.141 -2.977 1 76.88 91 ASP B O 1
ATOM 1389 N N . ASP B 1 92 ? 11.695 -13.672 -4.164 1 62.38 92 ASP B N 1
ATOM 1390 C CA . ASP B 1 92 ? 12.312 -15 -4.109 1 62.38 92 ASP B CA 1
ATOM 1391 C C . ASP B 1 92 ? 12.859 -15.289 -2.715 1 62.38 92 ASP B C 1
ATOM 1393 O O . ASP B 1 92 ? 13.273 -14.375 -2.002 1 62.38 92 ASP B O 1
#

Nearest PDB structures (foldseek):
  4a8x-assembly1_A  TM=8.680E-01  e=5.816E-05  Homo sapiens
  1uw4-assembly2_C  TM=7.712E-01  e=1.812E-04  Homo sapiens
  7qg6-assembly1_G  TM=7.805E-01  e=3.003E-04  Homo sapiens
  7qg6-assembly1_A  TM=7.100E-01  e=4.386E-04  Homo sapiens
  8hni-assembly6_L  TM=7.553E-01  e=1.061E-03  Homo sapiens

Radius of gyration: 15.87 Å; Cα contacts (8 Å, |Δi|>4): 387; chains: 2; bounding box: 33×43×39 Å